Protein AF-A0A453QVA9-F1 (afdb_monomer_lite)

pLDDT: mean 77.78, std 12.09, range [40.0, 92.25]

Radius of gyration: 24.37 Å; chains: 1; bounding box: 55×30×60 Å

Foldseek 3Di:
DDDPVQQPAWAFEAEPVRDGQDIGRQVVQVVCVVVVQWDAPDFDPDWDDDPVGIDTGRRYIYGHPPVSPPPPPPPPVPLDPVSQCVVQVCAAPPPRDNPQWDKDFCQDVVNVGDSDSVGIHIHHD

InterPro domains:
  IPR003615 HNH nuclease [cd00085] (81-120)
  IPR029471 HNH endonuclease 5 [PF14279] (92-120)
  IPR052892 Nucleic_acid-targeting_endonuclease [PTHR33877] (4-121)

Structure (mmCIF, N/CA/C/O backbone):
data_AF-A0A453QVA9-F1
#
_entry.id   AF-A0A453QVA9-F1
#
loop_
_atom_site.group_PDB
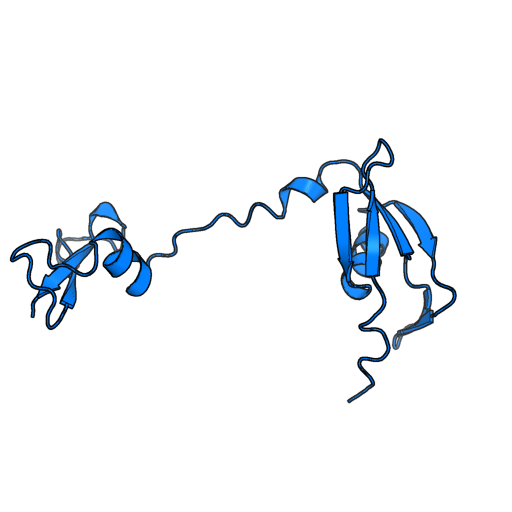_atom_site.id
_atom_site.type_symbol
_atom_site.label_atom_id
_atom_site.label_alt_id
_atom_site.label_comp_id
_atom_site.label_asym_id
_atom_site.label_entity_id
_atom_site.label_seq_id
_atom_site.pdbx_PDB_ins_code
_atom_site.Cartn_x
_atom_site.Cartn_y
_atom_site.Cartn_z
_atom_site.occupancy
_atom_site.B_iso_or_equiv
_atom_site.auth_seq_id
_atom_site.auth_comp_id
_atom_site.auth_asym_id
_atom_site.auth_atom_id
_atom_site.pdbx_PDB_model_num
ATOM 1 N N . PHE A 1 1 ? 8.161 -15.136 16.364 1.00 40.00 1 PHE A N 1
ATOM 2 C CA . PHE A 1 1 ? 7.394 -16.115 15.576 1.00 40.00 1 PHE A CA 1
ATOM 3 C C . PHE A 1 1 ? 5.979 -16.095 16.119 1.00 40.00 1 PHE A C 1
ATOM 5 O O . PHE A 1 1 ? 5.689 -16.814 17.059 1.00 40.00 1 PHE A O 1
ATOM 12 N N . GLY A 1 2 ? 5.182 -15.124 15.677 1.00 45.78 2 GLY A N 1
ATOM 13 C CA . GLY A 1 2 ? 3.834 -14.891 16.188 1.00 45.78 2 GLY A CA 1
ATOM 14 C C . GLY A 1 2 ? 2.893 -14.911 15.001 1.00 45.78 2 GLY A C 1
ATOM 15 O O . GLY A 1 2 ? 3.047 -14.078 14.113 1.00 45.78 2 GLY A O 1
ATOM 16 N N . ASP A 1 3 ? 2.060 -15.939 14.990 1.00 48.06 3 ASP A N 1
ATOM 17 C CA . ASP A 1 3 ? 0.919 -16.233 14.135 1.00 48.06 3 ASP A CA 1
ATOM 18 C C . ASP A 1 3 ? 0.558 -15.237 13.020 1.00 48.06 3 ASP A C 1
ATOM 20 O O . ASP A 1 3 ? 0.147 -14.097 13.246 1.00 48.06 3 ASP A O 1
ATOM 24 N N . ASP A 1 4 ? 0.594 -15.758 11.794 1.00 63.00 4 ASP A N 1
ATOM 25 C CA . ASP A 1 4 ? -0.053 -15.222 10.593 1.00 63.00 4 ASP A CA 1
ATOM 26 C C . ASP A 1 4 ? -1.601 -15.307 10.683 1.00 63.00 4 ASP A C 1
ATOM 28 O O . ASP A 1 4 ? -2.277 -15.257 9.661 1.00 63.00 4 ASP A O 1
ATOM 32 N N . ASP A 1 5 ? -2.200 -15.403 11.874 1.00 66.62 5 ASP A N 1
ATOM 33 C CA . ASP A 1 5 ? -3.657 -15.522 12.079 1.00 66.62 5 ASP A CA 1
ATOM 34 C C . ASP A 1 5 ? -4.414 -14.292 11.543 1.00 66.62 5 ASP A C 1
ATOM 36 O O . ASP A 1 5 ? -5.528 -14.361 11.026 1.00 66.62 5 ASP A O 1
ATOM 40 N N . LEU A 1 6 ? -3.739 -13.139 11.526 1.00 70.56 6 LEU A N 1
ATOM 41 C CA . LEU A 1 6 ? -4.304 -11.908 10.983 1.00 70.56 6 LEU A CA 1
ATOM 42 C C . LEU A 1 6 ? -4.172 -11.799 9.450 1.00 70.56 6 LEU A C 1
ATOM 44 O O . LEU A 1 6 ? -4.671 -10.849 8.850 1.00 70.56 6 LEU A O 1
ATOM 48 N N . SER A 1 7 ? -3.494 -12.734 8.776 1.00 72.94 7 SER A N 1
ATOM 49 C CA . SER A 1 7 ? -3.254 -12.680 7.321 1.00 72.94 7 SER A CA 1
ATOM 50 C C . SER A 1 7 ? -4.531 -12.773 6.475 1.00 72.94 7 SER A C 1
ATOM 52 O O . SER A 1 7 ? -4.547 -12.300 5.333 1.00 72.94 7 SER A O 1
ATOM 54 N N . GLY A 1 8 ? -5.614 -13.307 7.050 1.00 78.75 8 GLY A N 1
ATOM 55 C CA . GLY A 1 8 ? -6.941 -13.350 6.437 1.00 78.75 8 GLY A CA 1
ATOM 56 C C . GLY A 1 8 ? -7.641 -11.989 6.358 1.00 78.75 8 GLY A C 1
ATOM 57 O O . GLY A 1 8 ? -8.454 -11.778 5.456 1.00 78.75 8 GLY A O 1
ATOM 58 N N . PHE A 1 9 ? -7.302 -11.037 7.235 1.00 84.69 9 PHE A N 1
ATOM 59 C CA . PHE A 1 9 ? -7.981 -9.742 7.283 1.00 84.69 9 PHE A CA 1
ATOM 60 C C . PHE A 1 9 ? -7.531 -8.826 6.146 1.00 84.69 9 PHE A C 1
ATOM 62 O O . PHE A 1 9 ? -6.337 -8.597 5.890 1.00 84.69 9 PHE A O 1
ATOM 69 N N . ARG A 1 10 ? -8.521 -8.267 5.453 1.00 88.88 10 ARG A N 1
ATOM 70 C CA . ARG A 1 10 ? -8.326 -7.417 4.283 1.00 88.88 10 ARG A CA 1
ATOM 71 C C . ARG A 1 10 ? -9.194 -6.177 4.397 1.00 88.88 10 ARG A C 1
ATOM 73 O O . ARG A 1 10 ? -10.366 -6.275 4.706 1.00 88.88 10 ARG A O 1
ATOM 80 N N . GLY A 1 11 ? -8.615 -5.024 4.092 1.00 89.56 11 GLY A N 1
ATOM 81 C CA . GLY A 1 11 ? -9.347 -3.767 4.005 1.00 89.56 11 GLY A CA 1
ATOM 82 C C . GLY A 1 11 ? -9.865 -3.542 2.588 1.00 89.56 11 GLY A C 1
ATOM 83 O O . GLY A 1 11 ? -9.086 -3.597 1.628 1.00 89.56 11 GLY A O 1
ATOM 84 N N . LEU A 1 12 ? -11.158 -3.267 2.440 1.00 91.62 12 LEU A N 1
ATOM 85 C CA . LEU A 1 12 ? -11.736 -2.780 1.192 1.00 91.62 12 LEU A CA 1
ATOM 86 C C . LEU A 1 12 ? -11.462 -1.281 1.057 1.00 91.62 12 LEU A C 1
ATOM 88 O O . LEU A 1 12 ? -11.756 -0.505 1.959 1.00 91.62 12 LEU A O 1
ATOM 92 N N . VAL A 1 13 ? -10.910 -0.870 -0.083 1.00 89.81 13 VAL A N 1
ATOM 93 C CA . VAL A 1 13 ? -10.636 0.535 -0.388 1.00 89.81 13 VAL A CA 1
ATOM 94 C C . VAL A 1 13 ? -11.672 1.054 -1.376 1.00 89.81 13 VAL A C 1
ATOM 96 O O . VAL A 1 13 ? -11.792 0.537 -2.492 1.00 89.81 13 VAL A O 1
ATOM 99 N N . LEU A 1 14 ? -12.382 2.099 -0.966 1.00 90.00 14 LEU A N 1
ATOM 100 C CA . LEU A 1 14 ? -13.403 2.805 -1.724 1.00 90.00 14 LEU A CA 1
ATOM 101 C C . LEU A 1 14 ? -12.890 4.157 -2.222 1.00 90.00 14 LEU A C 1
ATOM 103 O O . LEU A 1 14 ? -12.056 4.801 -1.585 1.00 90.00 14 LEU A O 1
ATOM 107 N N . ASP A 1 15 ? -13.425 4.596 -3.354 1.00 86.56 15 ASP A N 1
ATOM 108 C CA . ASP A 1 15 ? -13.259 5.969 -3.841 1.00 86.56 15 ASP A CA 1
ATOM 109 C C . ASP A 1 15 ? -14.261 6.929 -3.169 1.00 86.56 15 ASP A C 1
ATOM 111 O O . ASP A 1 15 ? -15.167 6.504 -2.450 1.00 86.56 15 ASP A O 1
ATOM 115 N N . LEU A 1 16 ? -14.171 8.224 -3.478 1.00 86.25 16 LEU A N 1
ATOM 116 C CA . LEU A 1 16 ? -15.121 9.258 -3.045 1.00 86.25 16 LEU A CA 1
ATOM 117 C C . LEU A 1 16 ? -16.576 8.952 -3.438 1.00 86.25 16 LEU A C 1
ATOM 119 O O . LEU A 1 16 ? -17.501 9.346 -2.736 1.00 86.25 16 LEU A O 1
ATOM 123 N N . SER A 1 17 ? -16.793 8.219 -4.534 1.00 87.25 17 SER A N 1
ATOM 124 C CA . SER A 1 17 ? -18.124 7.762 -4.960 1.00 87.25 17 SER A CA 1
ATOM 125 C C . SER A 1 17 ? -18.545 6.415 -4.351 1.00 87.25 17 SER A C 1
ATOM 127 O O . SER A 1 17 ? -19.438 5.774 -4.899 1.00 87.25 17 SER A O 1
ATOM 129 N N . TYR A 1 18 ? -17.886 5.942 -3.285 1.00 87.00 18 TYR A N 1
ATOM 130 C CA . TYR A 1 18 ? -18.152 4.650 -2.627 1.00 87.00 18 TYR A CA 1
ATOM 131 C C . TYR A 1 18 ? -18.042 3.428 -3.553 1.00 87.00 18 TYR A C 1
ATOM 133 O O . TYR A 1 18 ? -18.577 2.356 -3.280 1.00 87.00 18 TYR A O 1
ATOM 141 N N . ARG A 1 19 ? -17.318 3.568 -4.667 1.00 86.00 19 ARG A N 1
ATOM 142 C CA . ARG A 1 19 ? -17.058 2.464 -5.594 1.00 86.00 19 ARG A CA 1
ATOM 143 C C . ARG A 1 19 ? -15.863 1.655 -5.092 1.00 86.00 19 ARG A C 1
ATOM 145 O O . ARG A 1 19 ? -14.869 2.273 -4.706 1.00 86.00 19 ARG A O 1
ATOM 152 N N . PRO A 1 20 ? -15.915 0.313 -5.116 1.00 87.94 20 PRO A N 1
ATOM 153 C CA . PRO A 1 20 ? -14.785 -0.518 -4.725 1.00 87.94 20 PRO A CA 1
ATOM 154 C C . PRO A 1 20 ? -13.645 -0.366 -5.732 1.00 87.94 20 PRO A C 1
ATOM 156 O O . PRO A 1 20 ? -13.819 -0.579 -6.929 1.00 87.94 20 PRO A O 1
ATOM 159 N N . VAL A 1 21 ? -12.470 0.018 -5.240 1.00 84.81 21 VAL A N 1
ATOM 160 C CA . VAL A 1 21 ? -11.291 0.308 -6.068 1.00 84.81 21 VAL A CA 1
ATOM 161 C C . VAL A 1 21 ? -10.278 -0.821 -5.981 1.00 84.81 21 VAL A C 1
ATOM 163 O O . VAL A 1 21 ? -9.711 -1.252 -6.982 1.00 84.81 21 VAL A O 1
ATOM 166 N N . ASN A 1 22 ? -9.977 -1.259 -4.761 1.00 85.38 22 ASN A N 1
ATOM 167 C CA . ASN A 1 22 ? -8.932 -2.236 -4.504 1.00 85.38 22 ASN A CA 1
ATOM 168 C C . ASN A 1 22 ? -9.128 -2.860 -3.120 1.00 85.38 22 ASN A C 1
ATOM 170 O O . ASN A 1 22 ? -9.758 -2.275 -2.245 1.00 85.38 22 ASN A O 1
ATOM 174 N N . VAL A 1 23 ? -8.514 -4.017 -2.903 1.00 88.31 23 VAL A N 1
ATOM 175 C CA . VAL A 1 23 ? -8.444 -4.669 -1.593 1.00 88.31 23 VAL A CA 1
ATOM 176 C C . VAL A 1 23 ? -6.988 -4.651 -1.128 1.00 88.31 23 VAL A C 1
ATOM 178 O O . VAL A 1 23 ? -6.064 -4.917 -1.906 1.00 88.31 23 VAL A O 1
ATOM 181 N N . VAL A 1 24 ? -6.753 -4.279 0.127 1.00 88.50 24 VAL A N 1
ATOM 182 C CA . VAL A 1 24 ? -5.420 -4.201 0.743 1.00 88.50 24 VAL A CA 1
ATOM 183 C C . VAL A 1 24 ? -5.327 -5.149 1.937 1.00 88.50 24 VAL A C 1
ATOM 185 O O . VAL A 1 24 ? -6.336 -5.519 2.522 1.00 88.50 24 VAL A O 1
ATOM 188 N N . CYS A 1 25 ? -4.118 -5.577 2.300 1.00 89.00 25 CYS A N 1
ATOM 189 C CA . CYS A 1 25 ? -3.916 -6.329 3.540 1.00 89.00 25 CYS A CA 1
ATOM 190 C C . CYS A 1 25 ? -4.117 -5.424 4.765 1.00 89.00 25 CYS A C 1
ATOM 192 O O . CYS A 1 25 ? -3.876 -4.216 4.681 1.00 89.00 25 CYS A O 1
ATOM 194 N N . TRP A 1 26 ? -4.481 -6.016 5.905 1.00 88.56 26 TRP A N 1
ATOM 195 C CA . TRP A 1 26 ? -4.696 -5.305 7.171 1.00 88.56 26 TRP A CA 1
ATOM 196 C C . TRP A 1 26 ? -3.540 -4.367 7.558 1.00 88.56 26 TRP A C 1
ATOM 198 O O . TRP A 1 26 ? -3.776 -3.215 7.904 1.00 88.56 26 TRP A O 1
ATOM 208 N N . LYS A 1 27 ? -2.277 -4.800 7.394 1.00 87.62 27 LYS A N 1
ATOM 209 C CA . LYS A 1 27 ? -1.091 -3.971 7.695 1.00 87.62 27 LYS A CA 1
ATOM 210 C C . LYS A 1 27 ? -1.118 -2.659 6.918 1.00 87.62 27 LYS A C 1
ATOM 212 O O . LYS A 1 27 ? -0.817 -1.598 7.445 1.00 87.62 27 LYS A O 1
ATOM 217 N N . ARG A 1 28 ? -1.492 -2.739 5.639 1.00 88.00 28 ARG A N 1
ATOM 218 C CA . ARG A 1 28 ? -1.542 -1.581 4.749 1.00 88.00 28 ARG A CA 1
ATOM 219 C C . ARG A 1 28 ? -2.762 -0.709 5.023 1.00 88.00 28 ARG A C 1
ATOM 221 O O . ARG A 1 28 ? -2.642 0.498 4.865 1.00 88.00 28 ARG A O 1
ATOM 228 N N . ALA A 1 29 ? -3.889 -1.291 5.427 1.00 89.12 29 ALA A N 1
ATOM 229 C CA . ALA A 1 29 ? -5.051 -0.538 5.890 1.00 89.12 29 ALA A CA 1
ATOM 230 C C . ALA A 1 29 ? -4.707 0.325 7.117 1.00 89.12 29 ALA A C 1
ATOM 232 O O . ALA A 1 29 ? -4.920 1.531 7.071 1.00 89.12 29 ALA A O 1
ATOM 233 N N . ILE A 1 30 ? -4.052 -0.254 8.130 1.00 89.06 30 ILE A N 1
ATOM 234 C CA . ILE A 1 30 ? -3.571 0.486 9.310 1.00 89.06 30 ILE A CA 1
ATOM 235 C C . ILE A 1 30 ? -2.607 1.606 8.897 1.00 89.06 30 ILE A C 1
ATOM 237 O O . ILE A 1 30 ? -2.756 2.744 9.324 1.00 89.06 30 ILE A O 1
ATOM 241 N N . CYS A 1 31 ? -1.643 1.335 8.009 1.00 88.88 31 CYS A N 1
ATOM 242 C CA . CYS A 1 31 ? -0.751 2.396 7.530 1.00 88.88 31 CYS A CA 1
ATOM 243 C C . CYS A 1 31 ? -1.497 3.544 6.831 1.00 88.88 31 CYS A C 1
ATOM 245 O O . CYS A 1 31 ? -1.054 4.682 6.910 1.00 88.88 31 CYS A O 1
ATOM 247 N N . LEU A 1 32 ? -2.583 3.267 6.105 1.00 88.06 32 LEU A N 1
ATOM 248 C CA . LEU A 1 32 ? -3.343 4.307 5.408 1.00 88.06 32 LEU A CA 1
ATOM 249 C C . LEU A 1 32 ? -4.084 5.230 6.377 1.00 88.06 32 LEU A C 1
ATOM 251 O O . LEU A 1 32 ? -4.098 6.437 6.147 1.00 88.06 32 LEU A O 1
ATOM 255 N N . GLU A 1 33 ? -4.636 4.661 7.444 1.00 88.00 33 GLU A N 1
ATOM 256 C CA . GLU A 1 33 ? -5.256 5.395 8.548 1.00 88.00 33 GLU A CA 1
ATOM 257 C C . GLU A 1 33 ? -4.221 6.238 9.306 1.00 88.00 33 GLU A C 1
ATOM 259 O O . GLU A 1 33 ? -4.363 7.452 9.390 1.00 88.00 33 GLU A O 1
ATOM 264 N N . PHE A 1 34 ? -3.124 5.630 9.771 1.00 87.06 34 PHE A N 1
ATOM 265 C CA . PHE A 1 34 ? -2.081 6.326 10.541 1.00 87.06 34 PHE A CA 1
ATOM 266 C C . PHE A 1 34 ? -1.377 7.446 9.772 1.00 87.06 34 PHE A C 1
ATOM 268 O O . PHE A 1 34 ? -0.827 8.364 10.371 1.00 87.06 34 PHE A O 1
ATOM 275 N N . MET A 1 35 ? -1.337 7.353 8.443 1.00 87.44 35 MET A N 1
ATOM 276 C CA . MET A 1 35 ? -0.787 8.405 7.590 1.00 87.44 35 MET A CA 1
ATOM 277 C C . MET A 1 35 ? -1.814 9.492 7.243 1.00 87.44 35 MET A C 1
ATOM 279 O O . MET A 1 35 ? -1.485 10.351 6.427 1.00 87.44 35 MET A O 1
ATOM 283 N N . GLU A 1 36 ? -3.041 9.416 7.771 1.00 85.88 36 GLU A N 1
ATOM 284 C CA . GLU A 1 36 ? -4.169 10.304 7.449 1.00 85.88 36 GLU A CA 1
ATOM 285 C C . GLU A 1 36 ? -4.458 10.366 5.938 1.00 85.88 36 GLU A C 1
ATOM 287 O O . GLU A 1 36 ? -4.836 11.390 5.371 1.00 85.88 36 GLU A O 1
ATOM 292 N N . LYS A 1 37 ? -4.235 9.247 5.237 1.00 85.12 37 LYS A N 1
ATOM 293 C CA . LYS A 1 37 ? -4.423 9.147 3.781 1.00 85.12 37 LYS A CA 1
ATOM 294 C C . LYS A 1 37 ? -5.741 8.499 3.385 1.00 85.12 37 LYS A C 1
ATOM 296 O O . LYS A 1 37 ? -6.066 8.466 2.196 1.00 85.12 37 LYS A O 1
ATOM 301 N N . ALA A 1 38 ? -6.450 7.922 4.342 1.00 88.06 38 ALA A N 1
ATOM 302 C CA . ALA A 1 38 ? -7.744 7.308 4.139 1.00 88.06 38 ALA A CA 1
ATOM 303 C C . ALA A 1 38 ? -8.625 7.551 5.362 1.00 88.06 38 ALA A C 1
ATOM 305 O O . ALA A 1 38 ? -8.143 7.456 6.488 1.00 88.06 38 ALA A O 1
ATOM 306 N N . ASP A 1 39 ? -9.909 7.789 5.119 1.00 90.12 39 ASP A N 1
ATOM 307 C CA . ASP A 1 39 ? -10.925 7.795 6.165 1.00 90.12 39 ASP A CA 1
ATOM 308 C C . ASP A 1 39 ? -11.381 6.358 6.406 1.00 90.12 39 ASP A C 1
ATOM 310 O O . ASP A 1 39 ? -11.727 5.650 5.455 1.00 90.12 39 ASP A O 1
ATOM 314 N N . VAL A 1 40 ? -11.415 5.915 7.659 1.00 91.50 40 VAL A N 1
ATOM 315 C CA . VAL A 1 40 ? -11.981 4.606 7.998 1.00 91.50 40 VAL A CA 1
ATOM 316 C C . VAL A 1 40 ? -13.496 4.731 8.131 1.00 91.50 40 VAL A C 1
ATOM 318 O O . VAL A 1 40 ? -13.998 5.619 8.814 1.00 91.50 40 VAL A O 1
ATOM 321 N N . LEU A 1 41 ? -14.226 3.852 7.446 1.00 91.94 41 LEU A N 1
ATOM 322 C CA . LEU A 1 41 ? -15.685 3.765 7.525 1.00 91.94 41 LEU A CA 1
ATOM 323 C C . LEU A 1 41 ? -16.129 2.668 8.493 1.00 91.94 41 LEU A C 1
ATOM 325 O O . LEU A 1 41 ? -17.101 2.854 9.214 1.00 91.94 41 LEU A O 1
ATOM 329 N N . GLU A 1 42 ? -15.410 1.544 8.514 1.00 91.75 42 GLU A N 1
ATOM 330 C CA . GLU A 1 42 ? -15.690 0.414 9.401 1.00 91.75 42 GLU A CA 1
ATOM 331 C C . GLU A 1 42 ? -14.399 -0.263 9.859 1.00 91.75 42 GLU A C 1
ATOM 333 O O . GLU A 1 42 ? -13.413 -0.325 9.115 1.00 91.75 42 GLU A O 1
ATOM 338 N N . TYR A 1 43 ? -14.445 -0.827 11.064 1.00 92.00 43 TYR A N 1
ATOM 339 C CA . TYR A 1 43 ? -13.388 -1.633 11.665 1.00 92.00 43 TYR A CA 1
ATOM 340 C C . TYR A 1 43 ? -13.865 -3.077 11.850 1.00 92.00 43 TYR A C 1
ATOM 342 O O . TYR A 1 43 ? -15.058 -3.333 11.980 1.00 92.00 43 TYR A O 1
ATOM 350 N N . TYR A 1 44 ? -12.927 -4.018 11.884 1.00 89.88 44 TYR A N 1
ATOM 351 C CA . TYR A 1 44 ? -13.178 -5.369 12.370 1.00 89.88 44 TYR A CA 1
ATOM 352 C C . TYR A 1 44 ? -13.237 -5.389 13.900 1.00 89.88 44 TYR A C 1
ATOM 354 O O . TYR A 1 44 ? -12.522 -4.635 14.560 1.00 89.88 44 TYR A O 1
ATOM 362 N N . ASP A 1 45 ? -13.989 -6.343 14.451 1.00 85.19 45 ASP A N 1
ATOM 363 C CA . ASP A 1 45 ? -14.034 -6.607 15.898 1.00 85.19 45 ASP A CA 1
ATOM 364 C C . ASP A 1 45 ? -12.688 -7.113 16.452 1.00 85.19 45 ASP A C 1
ATOM 366 O O . ASP A 1 45 ? -12.420 -7.049 17.652 1.00 85.19 45 ASP A O 1
ATOM 370 N N . GLN A 1 46 ? -11.814 -7.608 15.571 1.00 84.00 46 GLN A N 1
ATOM 371 C CA . GLN A 1 46 ? -10.481 -8.077 15.924 1.00 84.00 46 GLN A CA 1
ATOM 372 C C . GLN A 1 46 ? -9.518 -6.899 16.141 1.00 84.00 46 GLN A C 1
ATOM 374 O O . GLN A 1 46 ? -9.359 -6.025 15.282 1.00 84.00 46 GLN A O 1
ATOM 379 N N . THR A 1 47 ? -8.790 -6.929 17.255 1.00 82.81 47 THR A N 1
ATOM 380 C CA . THR A 1 47 ? -7.714 -5.976 17.553 1.00 82.81 47 THR A CA 1
ATOM 381 C C . THR A 1 47 ? -6.337 -6.571 17.285 1.00 82.81 47 THR A C 1
ATOM 383 O O . THR A 1 47 ? -6.074 -7.729 17.608 1.00 82.81 47 THR A O 1
ATOM 386 N N . VAL A 1 48 ? -5.424 -5.751 16.775 1.00 82.38 48 VAL A N 1
ATOM 387 C CA . VAL A 1 48 ? -3.996 -6.054 16.669 1.00 82.38 48 VAL A CA 1
ATOM 388 C C . VAL A 1 48 ? -3.266 -5.487 17.875 1.00 82.38 48 VAL A C 1
ATOM 390 O O . VAL A 1 48 ? -3.383 -4.300 18.181 1.00 82.38 48 VAL A O 1
ATOM 393 N N . SER A 1 49 ? -2.461 -6.322 18.522 1.00 78.06 49 SER A N 1
ATOM 394 C CA . SER A 1 49 ? -1.575 -5.898 19.604 1.00 78.06 49 SER A CA 1
ATOM 395 C C . SER A 1 49 ? -0.272 -5.335 19.044 1.00 78.06 49 SER A C 1
ATOM 397 O O . SER A 1 49 ? 0.442 -5.993 18.287 1.00 78.06 49 SER A O 1
ATOM 399 N N . SER A 1 50 ? 0.057 -4.116 19.445 1.00 73.69 50 SER A N 1
ATOM 400 C CA . SER A 1 50 ? 1.342 -3.461 19.232 1.00 73.69 50 SER A CA 1
ATOM 401 C C . SER A 1 50 ? 2.039 -3.276 20.588 1.00 73.69 50 SER A C 1
ATOM 403 O O . SER A 1 50 ? 1.364 -3.191 21.617 1.00 73.69 50 SER A O 1
ATOM 405 N N . PRO A 1 51 ? 3.381 -3.170 20.627 1.00 72.81 51 PRO A N 1
ATOM 406 C CA . PRO A 1 51 ? 4.106 -2.834 21.855 1.00 72.81 51 PRO A CA 1
ATOM 407 C C . PRO A 1 51 ? 3.621 -1.533 22.516 1.00 72.81 51 PRO A C 1
ATOM 409 O O . PRO A 1 51 ? 3.844 -1.323 23.702 1.00 72.81 51 PRO A O 1
ATOM 412 N N . SER A 1 52 ? 2.977 -0.657 21.742 1.00 73.69 52 SER A N 1
ATOM 413 C CA . SER A 1 52 ? 2.484 0.653 22.165 1.00 73.69 52 SER A CA 1
ATOM 414 C C . SER A 1 52 ? 0.973 0.689 22.443 1.00 73.69 52 SER A C 1
ATOM 416 O O . SER A 1 52 ? 0.475 1.741 22.829 1.00 73.69 52 SER A O 1
ATOM 418 N N . GLY A 1 53 ? 0.233 -0.411 22.246 1.00 79.88 53 GLY A N 1
ATOM 419 C CA . GLY A 1 53 ? -1.217 -0.476 22.482 1.00 79.88 53 GLY A CA 1
ATOM 420 C C . GLY A 1 53 ? -1.951 -1.465 21.572 1.00 79.88 53 GLY A C 1
ATOM 421 O O . GLY A 1 53 ? -1.345 -2.088 20.702 1.00 79.88 53 GLY A O 1
ATOM 422 N N . SER A 1 54 ? -3.263 -1.613 21.761 1.00 83.88 54 SER A N 1
ATOM 423 C CA . SER A 1 54 ? -4.143 -2.390 20.878 1.00 83.88 54 SER A CA 1
ATOM 424 C C . SER A 1 54 ? -4.864 -1.479 19.880 1.00 83.88 54 SER A C 1
ATOM 426 O O . SER A 1 54 ? -5.363 -0.417 20.244 1.00 83.88 54 SER A O 1
ATOM 428 N N . PHE A 1 55 ? -4.922 -1.898 18.615 1.00 84.25 55 PHE A N 1
ATOM 429 C CA . PHE A 1 55 ? -5.533 -1.136 17.521 1.00 84.25 55 PHE A CA 1
ATOM 430 C C . PHE A 1 55 ? -6.552 -1.994 16.781 1.00 84.25 55 PHE A C 1
ATOM 432 O O . PHE A 1 55 ? -6.285 -3.161 16.499 1.00 84.25 55 PHE A O 1
ATOM 439 N N . TYR A 1 56 ? -7.704 -1.430 16.437 1.00 88.38 56 TYR A N 1
ATOM 440 C CA . TYR A 1 56 ? -8.690 -2.120 15.606 1.00 88.38 56 TYR A CA 1
ATOM 441 C C . TYR A 1 56 ? -8.224 -2.175 14.150 1.00 88.38 56 TYR A C 1
ATOM 443 O O . TYR A 1 56 ? -7.559 -1.261 13.666 1.00 88.38 56 TYR A O 1
ATOM 451 N N . ILE A 1 57 ? -8.555 -3.255 13.439 1.00 88.81 57 ILE A N 1
ATOM 452 C CA . ILE A 1 57 ? -8.192 -3.385 12.023 1.00 88.81 57 ILE A CA 1
ATOM 453 C C . ILE A 1 57 ? -9.230 -2.653 11.171 1.00 88.81 57 ILE A C 1
ATOM 455 O O . ILE A 1 57 ? -10.400 -3.025 11.228 1.00 88.81 57 ILE A O 1
ATOM 459 N N . PRO A 1 58 ? -8.844 -1.697 10.310 1.00 90.62 58 PRO A N 1
ATOM 460 C CA . PRO A 1 58 ? -9.790 -1.068 9.396 1.00 90.62 58 PRO A CA 1
ATOM 461 C C . PRO A 1 58 ? -10.290 -2.072 8.344 1.00 90.62 58 PRO A C 1
ATOM 463 O O . PRO A 1 58 ? -9.495 -2.639 7.584 1.00 90.62 58 PRO A O 1
ATOM 466 N N . ALA A 1 59 ? -11.605 -2.277 8.289 1.00 91.31 59 ALA A N 1
ATOM 467 C CA . ALA A 1 59 ? -12.279 -3.171 7.349 1.00 91.31 59 ALA A CA 1
ATOM 468 C C . ALA A 1 59 ? -12.630 -2.460 6.040 1.00 91.31 59 ALA A C 1
ATOM 470 O O . ALA A 1 59 ? -12.417 -3.003 4.953 1.00 91.31 59 ALA A O 1
ATOM 471 N N . VAL A 1 60 ? -13.112 -1.219 6.125 1.00 92.25 60 VAL A N 1
ATOM 472 C CA . VAL A 1 60 ? -13.492 -0.417 4.959 1.00 92.25 60 VAL A CA 1
ATOM 473 C C . VAL A 1 60 ? -12.873 0.965 5.078 1.00 92.25 60 VAL A C 1
ATOM 475 O O . VAL A 1 60 ? -13.083 1.664 6.065 1.00 92.25 60 VAL A O 1
ATOM 478 N N . LEU A 1 61 ? -12.117 1.369 4.059 1.00 92.12 61 LEU A N 1
ATOM 479 C CA . LEU A 1 61 ? -11.445 2.662 3.999 1.00 92.12 61 LEU A CA 1
ATOM 480 C C . LEU A 1 61 ? -11.864 3.424 2.747 1.00 92.12 61 LEU A C 1
ATOM 482 O O . LEU A 1 61 ? -11.947 2.851 1.662 1.00 92.12 61 LEU A O 1
ATOM 486 N N . ARG A 1 62 ? -12.048 4.735 2.867 1.00 90.44 62 ARG A N 1
ATOM 487 C CA . ARG A 1 62 ? -12.290 5.656 1.759 1.00 90.44 62 ARG A CA 1
ATOM 488 C C . ARG A 1 62 ? -11.041 6.486 1.507 1.00 90.44 62 ARG A C 1
ATOM 490 O O . ARG A 1 62 ? -10.543 7.151 2.408 1.00 90.44 62 ARG A O 1
ATOM 497 N N . VAL A 1 63 ? -10.542 6.477 0.275 1.00 86.94 63 VAL A N 1
ATOM 498 C CA . VAL A 1 63 ? -9.368 7.270 -0.114 1.00 86.94 63 VAL A CA 1
ATOM 499 C C . VAL A 1 63 ? -9.770 8.459 -0.990 1.00 86.94 63 VAL A C 1
ATOM 501 O O . VAL A 1 63 ? -10.495 8.274 -1.969 1.00 86.94 63 VAL A O 1
ATOM 504 N N . PRO A 1 64 ? -9.273 9.675 -0.712 1.00 77.31 64 PRO A N 1
ATOM 505 C CA . PRO A 1 64 ? -9.442 10.813 -1.605 1.00 77.31 64 PRO A CA 1
ATOM 506 C C . PRO A 1 64 ? -8.496 10.643 -2.803 1.00 77.31 64 PRO A C 1
ATOM 508 O O . PRO A 1 64 ? -7.332 10.998 -2.695 1.00 77.31 64 PRO A O 1
ATOM 511 N N . GLN A 1 65 ? -8.974 10.026 -3.897 1.00 64.88 65 GLN A N 1
ATOM 512 C CA . GLN A 1 65 ? -8.421 9.868 -5.271 1.00 64.88 65 GLN A CA 1
ATOM 513 C C . GLN A 1 65 ? -6.899 9.658 -5.505 1.00 64.88 65 GLN A C 1
ATOM 515 O O . GLN A 1 65 ? -6.510 8.790 -6.289 1.00 64.88 65 GLN A O 1
ATOM 520 N N . LEU A 1 66 ? -6.005 10.395 -4.846 1.00 56.56 66 LEU A N 1
ATOM 521 C CA . LEU A 1 66 ? -4.558 10.452 -5.063 1.00 56.56 66 LEU A CA 1
ATOM 522 C C . LEU A 1 66 ? -3.838 9.097 -4.913 1.00 56.56 66 LEU A C 1
ATOM 524 O O . LEU A 1 66 ? -2.799 8.864 -5.531 1.00 56.56 66 LEU A O 1
ATOM 528 N N . LEU A 1 67 ? -4.387 8.162 -4.132 1.00 56.47 67 LEU A N 1
ATOM 529 C CA . LEU A 1 67 ? -3.748 6.865 -3.877 1.00 56.47 67 LEU A CA 1
ATOM 530 C C . LEU A 1 67 ? -3.966 5.806 -4.962 1.00 56.47 67 LEU A C 1
ATOM 532 O O . LEU A 1 67 ? -3.244 4.802 -4.979 1.00 56.47 67 LEU A O 1
ATOM 536 N N . GLN A 1 68 ? -4.895 6.025 -5.896 1.00 54.84 68 GLN A N 1
ATOM 537 C CA . GLN A 1 68 ? -5.134 5.099 -7.010 1.00 54.84 68 GLN A CA 1
ATOM 538 C C . GLN A 1 68 ? -3.922 4.986 -7.951 1.00 54.84 68 GLN A C 1
ATOM 540 O O . GLN A 1 68 ? -3.720 3.965 -8.609 1.00 54.84 68 GLN A O 1
ATOM 545 N N . VAL A 1 69 ? -3.056 6.002 -7.972 1.00 52.06 69 VAL A N 1
ATOM 546 C CA . VAL A 1 69 ? -1.959 6.119 -8.943 1.00 52.06 69 VAL A CA 1
ATOM 547 C C . VAL A 1 69 ? -0.759 5.217 -8.609 1.00 52.06 69 VAL A C 1
ATOM 549 O O . VAL A 1 69 ? 0.027 4.871 -9.492 1.00 52.06 69 VAL A O 1
ATOM 552 N N . VAL A 1 70 ? -0.621 4.744 -7.365 1.00 50.66 70 VAL A N 1
ATOM 553 C CA . VAL A 1 70 ? 0.624 4.092 -6.901 1.00 50.66 70 VAL A CA 1
ATOM 554 C C . VAL A 1 70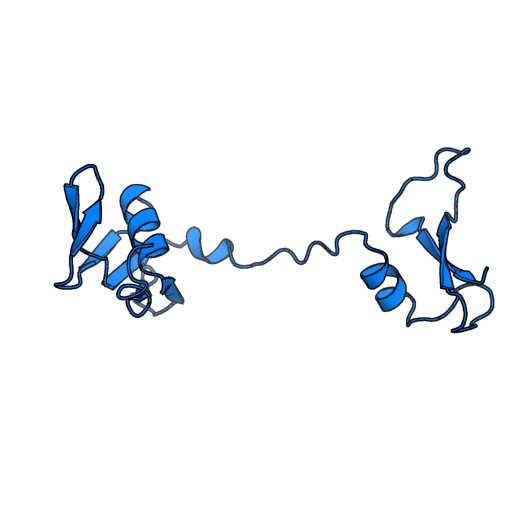 ? 0.790 2.646 -7.409 1.00 50.66 70 VAL A C 1
ATOM 556 O O . VAL A 1 70 ? 1.862 2.059 -7.281 1.00 50.66 70 VAL A O 1
ATOM 559 N N . LYS A 1 71 ? -0.236 2.052 -8.038 1.00 50.28 71 LYS A N 1
ATOM 560 C CA . LYS A 1 71 ? -0.146 0.718 -8.671 1.00 50.28 71 LYS A CA 1
ATOM 561 C C . LYS A 1 71 ? 0.003 0.740 -10.190 1.00 50.28 71 LYS A C 1
ATOM 563 O O . LYS A 1 71 ? 0.061 -0.332 -10.790 1.00 50.28 71 LYS A O 1
ATOM 568 N N . ARG A 1 72 ? 0.227 1.898 -10.819 1.00 48.69 72 ARG A N 1
ATOM 569 C CA . ARG A 1 72 ? 1.038 1.875 -12.040 1.00 48.69 72 ARG A CA 1
ATOM 570 C C . ARG A 1 72 ? 2.456 1.576 -11.581 1.00 48.69 72 ARG A C 1
ATOM 572 O O . ARG A 1 72 ? 3.255 2.487 -11.386 1.00 48.69 72 ARG A O 1
ATOM 579 N N . ARG A 1 73 ? 2.754 0.286 -11.361 1.00 49.22 73 ARG A N 1
ATOM 580 C CA . ARG A 1 73 ? 4.117 -0.225 -11.489 1.00 49.22 73 ARG A CA 1
ATOM 581 C C . ARG A 1 73 ? 4.587 0.381 -12.799 1.00 49.22 73 ARG A C 1
ATOM 583 O O . ARG A 1 73 ? 4.172 -0.068 -13.861 1.00 49.22 73 ARG A O 1
ATOM 590 N N . ARG A 1 74 ? 5.374 1.458 -12.729 1.00 49.84 74 ARG A N 1
ATOM 591 C CA . ARG A 1 74 ? 6.246 1.809 -13.833 1.00 49.84 74 ARG A CA 1
ATOM 592 C C . ARG A 1 74 ? 7.007 0.514 -14.015 1.00 49.84 74 ARG A C 1
ATOM 594 O O . ARG A 1 74 ? 7.810 0.164 -13.149 1.00 49.84 74 ARG A O 1
ATOM 601 N N . VAL A 1 75 ? 6.669 -0.245 -15.051 1.00 52.47 75 VAL A N 1
ATOM 602 C CA . VAL A 1 75 ? 7.570 -1.245 -15.594 1.00 52.47 75 VAL A CA 1
ATOM 603 C C . VAL A 1 75 ? 8.729 -0.390 -16.071 1.00 52.47 75 VAL A C 1
ATOM 605 O O . VAL A 1 75 ? 8.796 0.047 -17.211 1.00 52.47 75 VAL A O 1
ATOM 608 N N . LYS A 1 76 ? 9.591 0.002 -15.129 1.00 52.81 76 LYS A N 1
ATOM 609 C CA . LYS A 1 76 ? 10.936 0.383 -15.463 1.00 52.81 76 LYS A CA 1
ATOM 610 C C . LYS A 1 76 ? 11.437 -0.908 -16.071 1.00 52.81 76 LYS A C 1
ATOM 612 O O . LYS A 1 76 ? 11.621 -1.890 -15.353 1.00 52.81 76 LYS A O 1
ATOM 617 N N . HIS A 1 77 ? 11.528 -0.940 -17.395 1.00 57.53 77 HIS A N 1
ATOM 618 C CA . HIS A 1 77 ? 12.377 -1.894 -18.073 1.00 57.53 77 HIS A CA 1
ATOM 619 C C . HIS A 1 77 ? 13.775 -1.589 -17.539 1.00 57.53 77 HIS A C 1
ATOM 621 O O . HIS A 1 77 ? 14.493 -0.733 -18.051 1.00 57.53 77 HIS A O 1
ATOM 627 N N . CYS A 1 78 ? 14.094 -2.171 -16.383 1.00 64.31 78 CYS A N 1
ATOM 628 C CA . CYS A 1 78 ? 15.407 -2.066 -15.795 1.00 64.31 78 CYS A CA 1
ATOM 629 C C . CYS A 1 78 ? 16.347 -2.702 -16.809 1.00 64.31 78 CYS A C 1
ATOM 631 O O . CYS A 1 78 ? 16.070 -3.806 -17.295 1.00 64.31 78 CYS A O 1
ATOM 633 N N . LEU A 1 79 ? 17.414 -1.986 -17.145 1.00 65.88 79 LEU A N 1
ATOM 634 C CA . LEU A 1 79 ? 18.503 -2.518 -17.943 1.00 65.88 79 LEU A CA 1
ATOM 635 C C . LEU A 1 79 ? 19.024 -3.771 -17.240 1.00 65.88 79 LEU A C 1
ATOM 637 O O . LEU A 1 79 ? 19.627 -3.707 -16.173 1.00 65.88 79 LEU A O 1
ATOM 641 N N . SER A 1 80 ? 18.677 -4.926 -17.791 1.00 72.19 80 SER A N 1
ATOM 642 C CA . SER A 1 80 ? 19.076 -6.230 -17.287 1.00 72.19 80 SER A CA 1
ATOM 643 C C . SER A 1 80 ? 19.298 -7.141 -18.478 1.00 72.19 80 SER A C 1
ATOM 645 O O . SER A 1 80 ? 18.603 -7.015 -19.489 1.00 72.19 80 SER A O 1
ATOM 647 N N . ARG A 1 81 ? 20.231 -8.087 -18.336 1.00 75.50 81 ARG A N 1
ATOM 648 C CA . ARG A 1 81 ? 20.554 -9.067 -19.380 1.00 75.50 81 ARG A CA 1
ATOM 649 C C . ARG A 1 81 ? 19.302 -9.726 -19.950 1.00 75.50 81 ARG A C 1
ATOM 651 O O . ARG A 1 81 ? 19.112 -9.727 -21.155 1.00 75.50 81 ARG A O 1
ATOM 658 N N . LYS A 1 82 ? 18.391 -10.173 -19.082 1.00 77.50 82 LYS A N 1
ATOM 659 C CA . LYS A 1 82 ? 17.130 -10.809 -19.493 1.00 77.50 82 LYS A CA 1
ATOM 660 C C . LYS A 1 82 ? 16.269 -9.914 -20.383 1.00 77.50 82 LYS A C 1
ATOM 662 O O . LYS A 1 82 ? 15.701 -10.406 -21.348 1.00 77.50 82 LYS A O 1
ATOM 667 N N . ASN A 1 83 ? 16.179 -8.620 -20.080 1.00 78.62 83 ASN A N 1
ATOM 668 C CA . ASN A 1 83 ? 15.343 -7.719 -20.866 1.00 78.62 83 ASN A CA 1
ATOM 669 C C . ASN A 1 83 ? 15.996 -7.318 -22.200 1.00 78.62 83 ASN A C 1
ATOM 671 O O . ASN A 1 83 ? 15.271 -7.066 -23.155 1.00 78.62 83 ASN A O 1
ATOM 675 N N . ILE A 1 84 ? 17.333 -7.275 -22.276 1.00 77.12 84 ILE A N 1
ATOM 676 C CA . ILE A 1 84 ? 18.059 -7.054 -23.540 1.00 77.12 84 ILE A CA 1
ATOM 677 C C . ILE A 1 84 ? 17.912 -8.283 -24.443 1.00 77.12 84 ILE A C 1
ATOM 679 O O . ILE A 1 84 ? 17.504 -8.135 -25.590 1.00 77.12 84 ILE A O 1
ATOM 683 N N . LEU A 1 85 ? 18.088 -9.496 -23.899 1.00 78.12 85 LEU A N 1
ATOM 684 C CA . LEU A 1 85 ? 17.824 -10.728 -24.650 1.00 78.12 85 LEU A CA 1
ATOM 685 C C . LEU A 1 85 ? 16.378 -10.813 -25.142 1.00 78.12 85 LEU A C 1
ATOM 687 O O . LEU A 1 85 ? 16.146 -11.193 -26.283 1.00 78.12 85 LEU A O 1
ATOM 691 N N . PHE A 1 86 ? 15.416 -10.435 -24.299 1.00 80.81 86 PHE A N 1
ATOM 692 C CA . PHE A 1 86 ? 14.006 -10.424 -24.677 1.00 80.81 86 PHE A CA 1
ATOM 693 C C . PHE A 1 86 ? 13.697 -9.399 -25.780 1.00 80.81 86 PHE A C 1
ATOM 695 O O . PHE A 1 86 ? 12.903 -9.694 -26.668 1.00 80.81 86 PHE A O 1
ATOM 702 N N . ARG A 1 87 ? 14.324 -8.212 -25.751 1.00 76.75 87 ARG A N 1
ATOM 703 C CA . ARG A 1 87 ? 14.189 -7.196 -26.811 1.00 76.75 87 ARG A CA 1
ATOM 704 C C . ARG A 1 87 ? 14.728 -7.714 -28.144 1.00 76.75 87 ARG A C 1
ATOM 706 O O . ARG A 1 87 ? 14.073 -7.544 -29.164 1.00 76.75 87 ARG A O 1
ATOM 713 N N . ASP A 1 88 ? 15.890 -8.358 -28.107 1.00 73.75 88 ASP A N 1
ATOM 714 C CA . ASP A 1 88 ? 16.611 -8.828 -29.295 1.00 73.75 88 ASP A CA 1
ATOM 715 C C . ASP A 1 88 ? 16.133 -10.223 -29.757 1.00 73.75 88 ASP A C 1
ATOM 717 O O . ASP A 1 88 ? 16.767 -10.864 -30.595 1.00 73.75 88 ASP A O 1
ATOM 721 N N . GLY A 1 89 ? 15.019 -10.719 -29.203 1.00 78.94 89 GLY A N 1
ATOM 722 C CA . GLY A 1 89 ? 14.400 -11.985 -29.601 1.00 78.94 89 GLY A CA 1
ATOM 723 C C . GLY A 1 89 ? 15.277 -13.213 -29.361 1.00 78.94 89 GLY A C 1
ATOM 724 O O . GLY A 1 89 ? 15.162 -14.172 -30.108 1.00 78.94 89 GLY A O 1
ATOM 725 N N . PHE A 1 90 ? 16.160 -13.178 -28.355 1.00 80.06 90 PHE A N 1
ATOM 726 C CA . PHE A 1 90 ? 17.174 -14.213 -28.103 1.00 80.06 90 PHE A CA 1
ATOM 727 C C . PHE A 1 90 ? 18.088 -14.487 -29.309 1.00 80.06 90 PHE A C 1
ATOM 729 O O . PHE A 1 90 ? 18.627 -15.576 -29.436 1.00 80.06 90 PHE A O 1
ATOM 736 N N . SER A 1 91 ? 18.304 -13.482 -30.160 1.00 81.06 91 SER A N 1
ATOM 737 C CA . SER A 1 91 ? 19.169 -13.589 -31.334 1.00 81.06 91 SER A CA 1
ATOM 738 C C . SER A 1 91 ? 20.291 -12.549 -31.297 1.00 81.06 91 SER A C 1
ATOM 740 O O . SER A 1 91 ? 20.152 -11.471 -30.704 1.00 81.06 91 SER A O 1
ATOM 742 N N . CYS A 1 92 ? 21.430 -12.881 -31.901 1.00 80.56 92 CYS A N 1
ATOM 743 C CA . CYS A 1 92 ? 22.550 -11.965 -32.080 1.00 80.56 92 CYS A CA 1
ATOM 744 C C . CYS A 1 92 ? 22.198 -10.899 -33.128 1.00 80.56 92 CYS A C 1
ATOM 746 O O . CYS A 1 92 ? 21.803 -11.230 -34.245 1.00 80.56 92 CYS A O 1
ATOM 748 N N . GLN A 1 93 ? 22.410 -9.620 -32.809 1.00 75.75 93 GLN A N 1
ATOM 749 C CA . GLN A 1 93 ? 22.118 -8.510 -33.727 1.00 75.75 93 GLN A CA 1
ATOM 750 C C . GLN A 1 93 ? 23.096 -8.414 -34.910 1.00 75.75 93 GLN A C 1
ATOM 752 O O . GLN A 1 93 ? 22.821 -7.705 -35.874 1.00 75.75 93 GLN A O 1
ATOM 757 N N . TYR A 1 94 ? 24.222 -9.132 -34.861 1.00 74.06 94 TYR A N 1
ATOM 758 C CA . TYR A 1 94 ? 25.239 -9.114 -35.917 1.00 74.06 94 TYR A CA 1
ATOM 7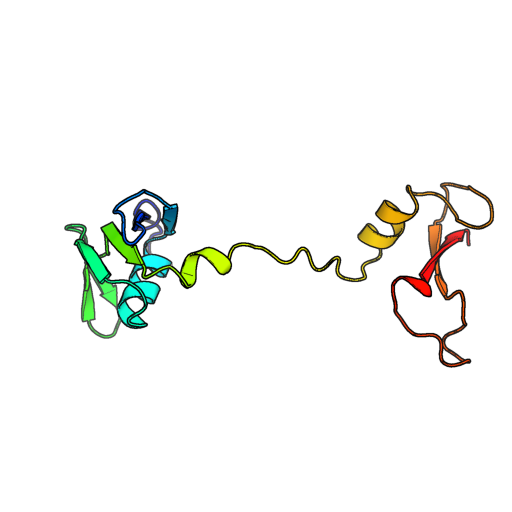59 C C . TYR A 1 94 ? 25.179 -10.337 -36.833 1.00 74.06 94 TYR A C 1
ATOM 761 O O . TYR A 1 94 ? 25.250 -10.194 -38.050 1.00 74.06 94 TYR A O 1
ATOM 769 N N . CYS A 1 95 ? 25.063 -11.539 -36.261 1.00 77.69 95 CYS A N 1
ATOM 770 C CA . CYS A 1 95 ? 25.131 -12.798 -37.010 1.00 77.69 95 CYS A CA 1
ATOM 771 C C . CYS A 1 95 ? 23.840 -13.627 -36.963 1.00 77.69 95 CYS A C 1
ATOM 773 O O . CYS A 1 95 ? 23.800 -14.698 -37.560 1.00 77.69 95 CYS A O 1
ATOM 775 N N . SER A 1 96 ? 22.806 -13.164 -36.250 1.00 76.88 96 SER A N 1
ATOM 776 C CA . SER A 1 96 ? 21.525 -13.869 -36.071 1.00 76.88 96 SER A CA 1
ATOM 777 C C . SER A 1 96 ? 21.619 -15.260 -35.427 1.00 76.88 96 SER A C 1
ATOM 779 O O . SER A 1 96 ? 20.637 -15.993 -35.434 1.00 76.88 96 SER A O 1
ATOM 781 N N . SER A 1 97 ? 22.766 -15.611 -34.837 1.00 75.19 97 SER A N 1
ATOM 782 C CA . SER A 1 97 ?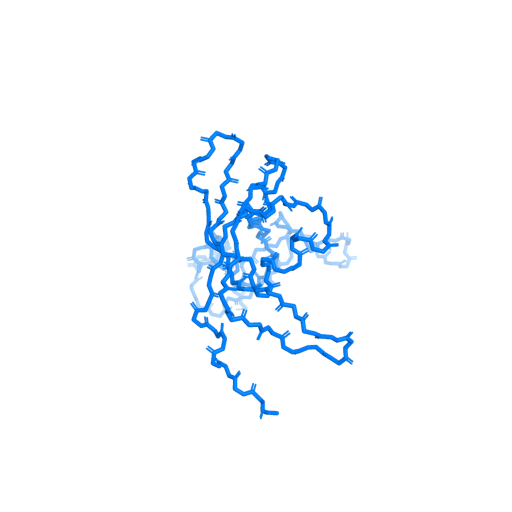 22.927 -16.829 -34.037 1.00 75.19 97 SER A CA 1
ATOM 783 C C . SER A 1 97 ? 22.173 -16.729 -32.709 1.00 75.19 97 SER A C 1
ATOM 785 O O . SER A 1 97 ? 22.056 -15.640 -32.140 1.00 75.19 97 SER A O 1
ATOM 787 N N . GLU A 1 98 ? 21.689 -17.864 -32.213 1.00 78.12 98 GLU A N 1
ATOM 788 C CA . GLU A 1 98 ? 21.00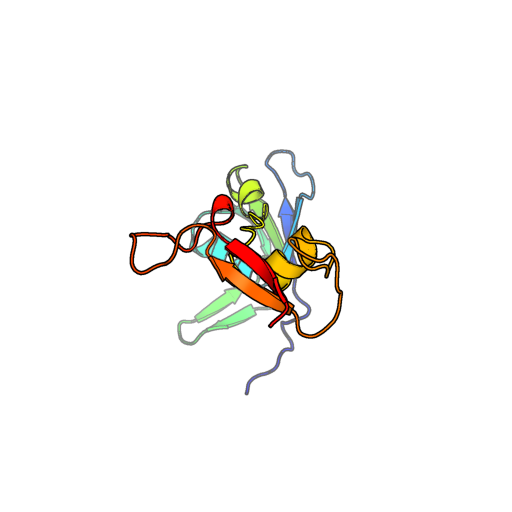2 -17.998 -30.920 1.00 78.12 98 GLU A CA 1
ATOM 789 C C . GLU A 1 98 ? 21.930 -18.578 -29.827 1.00 78.12 98 GLU A C 1
ATOM 791 O O . GLU A 1 98 ? 21.577 -18.584 -28.646 1.00 78.12 98 GLU A O 1
ATOM 796 N N . ASP A 1 99 ? 23.139 -19.013 -30.206 1.00 72.94 99 ASP A N 1
ATOM 797 C CA . ASP A 1 99 ? 24.121 -19.650 -29.322 1.00 72.94 99 ASP A CA 1
ATOM 798 C C . ASP A 1 99 ? 25.108 -18.632 -28.705 1.00 72.94 99 ASP A C 1
ATOM 800 O O . ASP A 1 99 ? 25.483 -17.645 -29.338 1.00 72.94 99 ASP A O 1
ATOM 804 N N . ASP A 1 100 ? 25.521 -18.867 -27.449 1.00 72.50 100 ASP A N 1
ATOM 805 C CA . ASP A 1 100 ? 26.542 -18.097 -26.701 1.00 72.50 100 ASP A CA 1
ATOM 806 C C . ASP A 1 100 ? 26.402 -16.555 -26.747 1.00 72.50 100 ASP A C 1
ATOM 808 O O . ASP A 1 100 ? 27.353 -15.789 -26.923 1.00 72.50 100 ASP A O 1
ATOM 812 N N . LEU A 1 101 ? 25.175 -16.075 -26.524 1.00 75.00 101 LEU A N 1
ATOM 813 C CA . LEU A 1 101 ? 24.833 -14.649 -26.535 1.00 75.00 101 LEU A CA 1
ATOM 814 C C . LEU A 1 101 ? 25.398 -13.894 -25.325 1.00 75.00 101 LEU A C 1
ATOM 816 O O . LEU A 1 101 ? 25.038 -14.161 -24.172 1.00 75.00 101 LEU A O 1
ATOM 820 N N . THR A 1 102 ? 26.186 -12.856 -25.584 1.00 79.06 102 THR A N 1
ATOM 821 C CA . THR A 1 102 ? 26.625 -11.840 -24.620 1.00 79.06 102 THR A CA 1
ATOM 822 C C . THR A 1 102 ? 26.036 -10.471 -24.936 1.00 79.06 102 THR A C 1
ATOM 824 O O . THR A 1 102 ? 25.389 -10.276 -25.958 1.00 79.06 102 THR A O 1
ATOM 827 N N . ILE A 1 103 ? 26.192 -9.524 -24.010 1.00 80.44 103 ILE A N 1
ATOM 828 C CA . ILE A 1 103 ? 25.762 -8.139 -24.210 1.00 80.44 103 ILE A CA 1
ATOM 829 C C . ILE A 1 103 ? 27.006 -7.328 -24.526 1.00 80.44 103 ILE A C 1
ATOM 831 O O . ILE A 1 103 ? 27.911 -7.280 -23.690 1.00 80.44 103 ILE A O 1
ATOM 835 N N . ASP A 1 104 ? 27.016 -6.666 -25.674 1.00 78.12 104 ASP A N 1
ATOM 836 C CA . ASP A 1 104 ? 28.114 -5.802 -26.085 1.00 78.12 104 ASP A CA 1
ATOM 837 C C . ASP A 1 104 ? 27.678 -4.338 -26.207 1.00 78.12 104 ASP A C 1
ATOM 839 O O . ASP A 1 104 ? 26.489 -4.035 -26.370 1.00 78.12 104 ASP A O 1
ATOM 843 N N . HIS A 1 105 ? 28.648 -3.428 -26.086 1.00 81.44 105 HIS A N 1
ATOM 844 C CA . HIS A 1 105 ? 28.409 -2.000 -26.260 1.00 81.44 105 HIS A CA 1
ATOM 845 C C . HIS A 1 105 ? 28.661 -1.582 -27.709 1.00 81.44 105 HIS A C 1
ATOM 847 O O . HIS A 1 105 ? 29.769 -1.741 -28.211 1.00 81.44 105 HIS A O 1
ATOM 853 N N . VAL A 1 106 ? 27.684 -0.930 -28.340 1.00 80.50 106 VAL A N 1
ATOM 854 C CA . VAL A 1 106 ? 27.842 -0.362 -29.691 1.00 80.50 106 VAL A CA 1
ATOM 855 C C . VAL A 1 106 ? 28.958 0.694 -29.705 1.00 80.50 106 VAL A C 1
ATOM 857 O O . VAL A 1 106 ? 29.810 0.715 -30.592 1.00 80.50 106 VAL A O 1
ATOM 860 N N . ILE A 1 107 ? 28.993 1.553 -28.684 1.00 80.25 107 ILE A N 1
ATOM 861 C CA . ILE A 1 107 ? 30.104 2.456 -28.384 1.00 80.25 107 ILE A CA 1
ATOM 862 C C . ILE A 1 107 ? 30.867 1.866 -27.197 1.00 80.25 107 ILE A C 1
ATOM 864 O O . ILE A 1 107 ? 30.302 1.804 -26.102 1.00 80.25 107 ILE A O 1
ATOM 868 N N . PRO A 1 108 ? 32.147 1.487 -27.357 1.00 78.94 108 PRO A N 1
ATOM 869 C CA . PRO A 1 108 ? 32.938 0.925 -26.272 1.00 78.94 108 PRO A CA 1
ATOM 870 C C . PRO A 1 108 ? 32.945 1.822 -25.032 1.00 78.94 108 PRO A C 1
ATOM 872 O O . PRO A 1 108 ? 33.066 3.047 -25.136 1.00 78.94 108 PRO A O 1
ATOM 875 N N . ALA A 1 109 ? 32.908 1.212 -23.847 1.00 78.56 109 ALA A N 1
ATOM 876 C CA . ALA A 1 109 ? 32.975 1.942 -22.579 1.00 78.56 109 ALA A CA 1
ATOM 877 C C . ALA A 1 109 ? 34.233 2.832 -22.481 1.00 78.56 109 ALA A C 1
ATOM 879 O O . ALA A 1 109 ? 34.175 3.944 -21.961 1.00 78.56 109 ALA A O 1
ATOM 880 N N . SER A 1 110 ? 35.352 2.394 -23.071 1.00 81.31 110 SER A N 1
ATOM 881 C CA . SER A 1 110 ? 36.606 3.160 -23.149 1.00 81.31 110 SER A CA 1
ATOM 882 C C . SER A 1 110 ? 36.498 4.461 -23.955 1.00 81.31 110 SER A C 1
ATOM 884 O O . SER A 1 110 ? 37.304 5.366 -23.758 1.00 81.31 110 SER A O 1
ATOM 886 N N . ARG A 1 111 ? 35.499 4.581 -24.839 1.00 79.44 111 ARG A N 1
ATOM 887 C CA . ARG A 1 111 ? 35.199 5.785 -25.631 1.00 79.44 111 ARG A CA 1
ATOM 888 C C . ARG A 1 111 ? 34.024 6.591 -25.063 1.00 79.44 111 ARG A C 1
ATOM 890 O O . ARG A 1 111 ? 33.489 7.453 -25.751 1.00 79.44 111 ARG A O 1
ATOM 897 N N . GLY A 1 112 ? 33.622 6.317 -23.819 1.00 80.19 112 GLY A N 1
ATOM 898 C CA . GLY A 1 112 ? 32.517 7.007 -23.149 1.00 80.19 112 GLY A CA 1
ATOM 899 C C . GLY A 1 112 ? 31.134 6.416 -23.429 1.00 80.19 112 GLY A C 1
ATOM 900 O O . GLY A 1 112 ? 30.129 7.064 -23.136 1.00 80.19 112 GLY A O 1
ATOM 901 N N . GLY A 1 113 ? 31.060 5.201 -23.980 1.00 81.00 113 GLY A N 1
ATOM 902 C CA . GLY A 1 113 ? 29.799 4.488 -24.154 1.00 81.00 113 GLY A CA 1
ATOM 903 C C . GLY A 1 113 ? 29.105 4.213 -22.823 1.00 81.00 113 GLY A C 1
ATOM 904 O O . GLY A 1 113 ? 29.714 3.704 -21.881 1.00 81.00 113 GLY A O 1
ATOM 905 N N . LYS 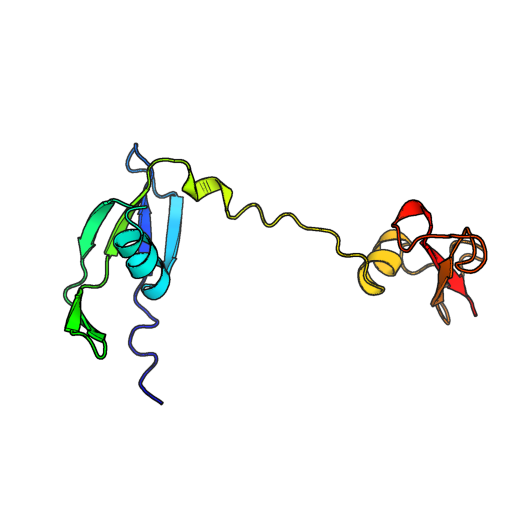A 1 114 ? 27.819 4.558 -22.739 1.00 80.19 114 LYS A N 1
ATOM 906 C CA . LYS A 1 114 ? 27.013 4.406 -21.522 1.00 80.19 114 LYS A CA 1
ATOM 907 C C . LYS A 1 114 ? 26.253 3.084 -21.509 1.00 80.19 114 LYS A C 1
ATOM 909 O O . LYS A 1 114 ? 25.952 2.520 -22.558 1.00 80.19 114 LYS A O 1
ATOM 914 N N . TRP A 1 115 ? 25.880 2.634 -20.313 1.00 75.88 115 TRP A N 1
ATOM 915 C CA . TRP A 1 115 ? 24.958 1.513 -20.106 1.00 75.88 115 TRP A CA 1
ATOM 916 C C . TRP A 1 115 ? 23.506 1.956 -20.329 1.00 75.88 115 TRP A C 1
ATOM 918 O O . TRP A 1 115 ? 22.699 2.021 -19.403 1.00 75.88 115 TRP A O 1
ATOM 928 N N . GLU A 1 116 ? 23.193 2.312 -21.569 1.00 80.75 116 GLU A N 1
ATOM 929 C CA . GLU A 1 116 ? 21.873 2.768 -22.000 1.00 80.75 116 GLU A CA 1
ATOM 930 C C . GLU A 1 116 ? 21.297 1.791 -23.030 1.00 80.75 116 GLU A C 1
ATOM 932 O O . GLU A 1 116 ? 22.035 1.100 -23.730 1.00 80.75 116 GLU A O 1
ATOM 937 N N . TRP A 1 117 ? 19.966 1.721 -23.117 1.00 76.50 117 TRP A N 1
ATOM 938 C CA . TRP A 1 117 ? 19.253 0.792 -24.004 1.00 76.50 117 TRP A CA 1
ATOM 939 C C . TRP A 1 117 ? 19.691 0.905 -25.465 1.00 76.50 117 TRP A C 1
ATOM 941 O O . TRP A 1 117 ? 19.761 -0.099 -26.165 1.00 76.50 117 TRP A O 1
ATOM 951 N N . GLU A 1 118 ? 20.001 2.116 -25.909 1.00 78.12 118 GLU A N 1
ATOM 952 C CA . GLU A 1 118 ? 20.422 2.418 -27.278 1.00 78.12 118 GLU A CA 1
ATOM 953 C C . GLU A 1 118 ? 21.856 1.962 -27.573 1.00 78.12 118 GLU A C 1
ATOM 955 O O . GLU A 1 118 ? 22.210 1.762 -28.729 1.00 78.12 118 GLU A O 1
ATOM 960 N N . ASN A 1 119 ? 22.677 1.768 -26.537 1.00 77.69 119 ASN A N 1
ATOM 961 C CA . ASN A 1 119 ? 24.099 1.467 -26.674 1.00 77.69 119 ASN A CA 1
ATOM 962 C C . ASN A 1 119 ? 24.446 0.002 -26.370 1.00 77.69 119 ASN A C 1
ATOM 964 O O . ASN A 1 119 ? 25.614 -0.364 -26.429 1.00 77.69 119 ASN A O 1
ATOM 968 N N . LEU A 1 120 ? 23.463 -0.831 -26.020 1.00 78.88 120 LEU A N 1
ATOM 969 C CA . LEU A 1 120 ? 23.662 -2.233 -25.650 1.00 78.88 120 LEU A CA 1
ATOM 970 C C . LEU A 1 120 ? 22.856 -3.148 -26.567 1.00 78.88 120 LEU A C 1
ATOM 972 O O . LEU A 1 120 ? 21.662 -2.919 -26.776 1.00 78.88 120 LEU A O 1
ATOM 976 N N . GLY A 1 121 ? 23.487 -4.208 -27.065 1.00 77.62 121 GLY A N 1
ATOM 977 C CA . GLY A 1 121 ? 22.851 -5.214 -27.916 1.00 77.62 121 GLY A CA 1
ATOM 978 C C . GLY A 1 121 ? 23.446 -6.603 -27.723 1.00 77.62 121 GLY A C 1
ATOM 979 O O . GLY A 1 121 ? 24.558 -6.749 -27.214 1.00 77.62 121 GLY A O 1
ATOM 980 N N . ASN A 1 122 ? 22.686 -7.626 -28.103 1.00 76.50 122 ASN A N 1
ATOM 981 C CA . ASN A 1 122 ? 23.162 -9.002 -28.094 1.00 76.50 122 ASN A CA 1
ATOM 982 C C . ASN A 1 122 ? 24.223 -9.243 -29.179 1.00 76.50 122 ASN A C 1
ATOM 984 O O . ASN A 1 122 ? 23.970 -9.016 -30.365 1.00 76.50 122 ASN A O 1
ATOM 988 N N . CYS A 1 123 ? 25.369 -9.784 -28.776 1.00 71.06 123 CYS A N 1
ATOM 989 C CA . CYS A 1 123 ? 26.454 -10.212 -29.652 1.00 71.06 123 CYS A CA 1
ATOM 990 C C . CYS A 1 123 ? 26.887 -11.641 -29.289 1.00 71.06 123 CYS A C 1
ATOM 992 O O . CYS A 1 123 ? 26.916 -11.996 -28.111 1.00 71.06 123 CYS A O 1
ATOM 994 N N . MET A 1 124 ? 27.208 -12.463 -30.284 1.00 69.81 124 MET A N 1
ATOM 995 C CA . MET A 1 124 ? 27.789 -13.792 -30.066 1.00 69.81 124 MET A CA 1
ATOM 996 C C . MET A 1 124 ? 29.271 -13.647 -29.688 1.00 69.81 124 MET A C 1
ATOM 998 O O . MET A 1 124 ? 29.942 -12.765 -30.228 1.00 69.81 124 MET A O 1
ATOM 1002 N N . LEU A 1 125 ? 29.749 -14.471 -28.748 1.00 60.53 125 LEU A N 1
ATOM 1003 C CA . LEU A 1 125 ? 31.180 -14.572 -28.413 1.00 60.53 125 LEU A CA 1
ATOM 1004 C C . LEU A 1 125 ? 32.009 -15.206 -29.533 1.00 60.53 125 LEU A C 1
ATOM 1006 O O . LEU A 1 125 ? 31.503 -16.141 -30.192 1.00 60.53 125 LEU A O 1
#

Sequence (125 aa):
FGDDDLSGFRGLVLDLSYRPVNVVCWKRAICLEFMEKADVLEYYDQTVSSPSGSFYIPAVLRVPQLLQVVKRRRVKHCLSRKNILFRDGFSCQYCSSEDDLTIDHVIPASRGGKWEWENLGNCML

Organism: Aegilops tauschii subsp. strangulata (NCBI:txid200361)

Secondary structure (DSSP, 8-state):
---GGGGG-EEEEE-TT--EEEEEEHHHHHHHHHTT-SEEEEEEEEEEEETTEEEEEEEEEE--SGGGGGG---------HHHHHHHTTTS-TTT---SSEEEEESS-GGGT--S-GGGEEEEE-